Protein AF-A0AAW4WX88-F1 (afdb_monomer)

Foldseek 3Di:
DPDDVVVVLVVLLVVLVVLLVVCVVDVQAAEEDEAVLSLVSCCVPPVPSSVSLVVCVVVVRYHYHNPYNDPDDPPPDDD

Sequence (79 aa):
WLWPVRETRRKVARTVSNALALMDADPDFKYAMSSAQQYAWLEEDHPDIFKRMKQRIEEGRFIPVGGMWLECDNMIPSG

Organism: NCBI:txid39491

Solvent-accessible surface area (backbone atoms only — not comparable to full-atom values): 4765 Å² total; per-residue (Å²): 126,101,65,59,69,74,56,49,56,57,46,51,54,51,51,52,52,51,52,53,54,46,39,73,75,34,86,84,52,68,49,76,52,45,41,47,53,59,53,52,51,30,49,72,78,36,48,70,60,38,53,55,48,51,54,34,36,77,72,68,33,37,39,85,39,82,87,32,60,56,89,68,73,91,82,79,71,83,132

Radius of gyration: 13.66 Å; Cα contacts (8 Å, |Δi|>4): 73; chains: 1; bounding box: 37×27×31 Å

pLDDT: mean 91.2, std 5.53, range [70.0, 96.44]

Nearest PDB structures (foldseek):
  7ufu-assembly1_B  TM=9.943E-01  e=1.076E-09  Bifidobacterium longum
  7ufr-assembly1_D  TM=9.939E-01  e=2.037E-09  Bifidobacterium longum
  7ufs-assembly1_D  TM=9.870E-01  e=1.785E-08  Bifidobacterium longum
  7uft-assembly1_A  TM=9.805E-01  e=2.963E-07  Bifidobacterium longum
  7vqo-assembly1_A  TM=9.926E-01  e=1.128E-05  Thermochaetoides thermophila DSM 1495

Secondary structure (DSSP, 8-state):
--S-HHHHHHHHHHHHHHHHHHHHH-TT--EEEEEHHHHHHHHHH-HHHHHHHHHHHHTTSEEEEEEESS---SSS---

Mean predicted aligned error: 4.01 Å

InterPro domains:
  IPR000602 Glycoside hydrolase family 38, N-terminal domain [PF01074] (1-79)
  IPR011330 Glycoside hydrolase/deacetylase, beta/alpha-barrel [SSF88713] (1-78)
  IPR027291 Glycoside hydrolase 38, N-terminal domain superfamily [G3DSA:3.20.110.10] (1-79)

Structure (mmCIF, N/CA/C/O backbone):
data_AF-A0AAW4WX88-F1
#
_entry.id   AF-A0AAW4WX88-F1
#
loop_
_atom_site.group_PDB
_atom_site.id
_atom_site.type_symbol
_atom_site.label_atom_id
_atom_site.label_alt_id
_atom_site.label_comp_id
_atom_site.label_asym_id
_atom_site.label_entity_id
_atom_site.label_seq_id
_atom_site.pdbx_PDB_ins_code
_atom_site.Cartn_x
_atom_site.Cartn_y
_atom_site.Cartn_z
_atom_site.occupancy
_atom_site.B_iso_or_equiv
_atom_site.auth_seq_id
_atom_site.auth_comp_id
_atom_site.auth_asym_id
_atom_site.auth_atom_id
_atom_site.pdbx_PDB_model_num
ATOM 1 N N . TRP A 1 1 ? 14.325 -8.930 -9.415 1.00 75.12 1 TRP A N 1
ATOM 2 C CA . TRP A 1 1 ? 13.168 -9.758 -9.012 1.00 75.12 1 TRP A CA 1
ATOM 3 C C . TRP A 1 1 ? 13.037 -10.942 -9.970 1.00 75.12 1 TRP A C 1
ATOM 5 O O . TRP A 1 1 ? 13.223 -10.750 -11.160 1.00 75.12 1 TRP A O 1
ATOM 15 N N . LEU A 1 2 ? 12.714 -12.147 -9.489 1.00 89.56 2 LEU A N 1
ATOM 16 C CA . LEU A 1 2 ? 12.515 -13.367 -10.296 1.00 89.56 2 LEU A CA 1
ATOM 17 C C . LEU A 1 2 ? 11.180 -13.456 -11.082 1.00 89.56 2 LEU A C 1
ATOM 19 O O . LEU A 1 2 ? 10.779 -14.545 -11.479 1.00 89.56 2 LEU A O 1
ATOM 23 N N . TRP A 1 3 ? 10.451 -12.353 -11.283 1.00 93.44 3 TRP A N 1
ATOM 24 C CA . TRP A 1 3 ? 9.230 -12.335 -12.099 1.00 93.44 3 TRP A CA 1
ATOM 25 C C . TRP A 1 3 ? 8.983 -10.961 -12.735 1.00 93.44 3 TRP A C 1
ATOM 27 O O . TRP A 1 3 ? 9.507 -9.961 -12.238 1.00 93.44 3 TRP A O 1
ATOM 37 N N . PRO A 1 4 ? 8.176 -10.886 -13.810 1.00 92.69 4 PRO A N 1
ATOM 38 C CA . PRO A 1 4 ? 7.899 -9.624 -14.489 1.00 92.69 4 PRO A CA 1
ATOM 39 C C . PRO A 1 4 ? 6.992 -8.694 -13.669 1.00 92.69 4 PRO A C 1
ATOM 41 O O . PRO A 1 4 ? 6.172 -9.151 -12.875 1.00 92.69 4 PRO A O 1
ATOM 44 N N . VAL A 1 5 ? 7.049 -7.387 -13.942 1.00 89.31 5 VAL A N 1
ATOM 45 C CA . VAL A 1 5 ? 6.257 -6.346 -13.247 1.00 89.31 5 VAL A CA 1
ATOM 46 C C . VAL A 1 5 ? 4.749 -6.627 -13.256 1.00 89.31 5 VAL A C 1
ATOM 48 O O . VAL A 1 5 ? 4.077 -6.401 -12.252 1.00 89.31 5 VAL A O 1
ATOM 51 N N . ARG A 1 6 ? 4.214 -7.203 -14.342 1.00 89.62 6 ARG A N 1
ATOM 52 C CA . ARG A 1 6 ? 2.794 -7.600 -14.422 1.00 89.62 6 ARG A CA 1
ATOM 53 C C . ARG A 1 6 ? 2.381 -8.576 -13.312 1.00 89.62 6 ARG A C 1
ATOM 55 O O . ARG A 1 6 ? 1.248 -8.532 -12.848 1.00 89.62 6 ARG A O 1
ATOM 62 N N . GLU A 1 7 ? 3.295 -9.444 -12.873 1.00 92.69 7 GLU A N 1
ATOM 63 C CA . GLU A 1 7 ? 3.038 -10.347 -11.747 1.00 92.69 7 GLU A CA 1
ATOM 64 C C . GLU A 1 7 ? 3.107 -9.608 -10.412 1.00 92.69 7 GLU A C 1
ATOM 66 O O . GLU A 1 7 ? 2.362 -9.938 -9.493 1.00 92.69 7 GLU A O 1
ATOM 71 N N . THR A 1 8 ? 3.940 -8.570 -10.301 1.00 90.94 8 THR A N 1
ATOM 72 C CA . THR A 1 8 ? 3.958 -7.698 -9.120 1.00 90.94 8 THR A CA 1
ATOM 73 C C . THR A 1 8 ? 2.636 -6.950 -8.960 1.00 90.94 8 THR A C 1
ATOM 75 O O . THR A 1 8 ? 2.110 -6.965 -7.854 1.00 90.94 8 THR A O 1
ATOM 78 N N . ARG A 1 9 ? 2.032 -6.403 -10.030 1.00 92.69 9 ARG A N 1
ATOM 79 C CA . ARG A 1 9 ? 0.695 -5.761 -9.960 1.00 92.69 9 ARG A CA 1
ATOM 80 C C . ARG A 1 9 ? -0.358 -6.695 -9.348 1.00 92.69 9 ARG A C 1
ATOM 82 O O . ARG A 1 9 ? -1.005 -6.350 -8.362 1.00 92.69 9 ARG A O 1
ATOM 89 N N . ARG A 1 10 ? -0.433 -7.941 -9.834 1.00 91.81 10 ARG A N 1
ATOM 90 C CA . ARG A 1 10 ? -1.334 -8.976 -9.283 1.00 91.81 10 ARG A CA 1
ATOM 91 C C . A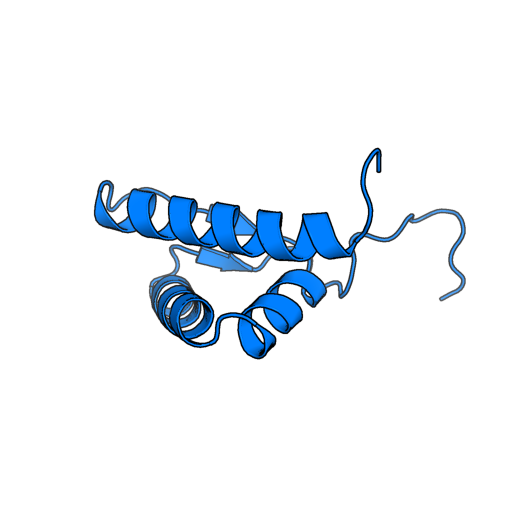RG A 1 10 ? -1.011 -9.334 -7.831 1.00 91.81 10 ARG A C 1
ATOM 93 O O . ARG A 1 10 ? -1.912 -9.559 -7.025 1.00 91.81 10 ARG A O 1
ATOM 100 N N . LYS A 1 11 ? 0.278 -9.415 -7.486 1.00 93.50 11 LYS A N 1
ATOM 101 C CA . LYS A 1 11 ? 0.716 -9.721 -6.118 1.00 93.50 11 LYS A CA 1
ATOM 102 C C . LYS A 1 11 ? 0.361 -8.602 -5.148 1.00 93.50 11 LYS A C 1
ATOM 104 O O . LYS A 1 11 ? -0.125 -8.919 -4.072 1.00 93.50 11 LYS A O 1
ATOM 109 N N . VAL A 1 12 ? 0.536 -7.341 -5.537 1.00 93.88 12 VAL A N 1
ATOM 110 C CA . VAL A 1 12 ? 0.145 -6.171 -4.739 1.00 93.88 12 VAL A CA 1
ATOM 111 C C . VAL A 1 12 ? -1.352 -6.224 -4.423 1.00 93.88 12 VAL A C 1
ATOM 113 O O . VAL A 1 12 ? -1.718 -6.160 -3.252 1.00 93.88 12 VAL A O 1
ATOM 116 N N . ALA A 1 13 ? -2.202 -6.454 -5.431 1.00 94.00 13 ALA A N 1
ATOM 117 C CA . ALA A 1 13 ? -3.648 -6.588 -5.240 1.00 94.00 13 ALA A CA 1
ATOM 118 C C . ALA A 1 13 ? -4.016 -7.678 -4.222 1.00 94.00 13 ALA A C 1
ATOM 120 O O . ALA A 1 13 ? -4.796 -7.443 -3.294 1.00 94.00 13 ALA A O 1
ATOM 121 N N . ARG A 1 14 ? -3.402 -8.861 -4.342 1.00 95.81 14 ARG A N 1
ATOM 122 C CA . ARG A 1 14 ? -3.618 -9.968 -3.401 1.00 95.81 14 ARG A CA 1
ATOM 123 C C . ARG A 1 14 ? -3.117 -9.648 -1.993 1.00 95.81 14 ARG A C 1
ATOM 125 O O . ARG A 1 14 ? -3.803 -9.959 -1.025 1.00 95.81 14 ARG A O 1
ATOM 132 N N . THR A 1 15 ? -1.940 -9.040 -1.868 1.00 95.75 15 THR A N 1
ATOM 133 C CA . THR A 1 15 ? -1.365 -8.671 -0.568 1.00 95.75 15 THR A CA 1
ATOM 134 C C . THR A 1 15 ? -2.259 -7.676 0.159 1.00 95.75 15 THR A C 1
ATOM 136 O O . THR A 1 15 ? -2.592 -7.907 1.318 1.00 95.75 15 THR A O 1
ATOM 139 N N . VAL A 1 16 ? -2.702 -6.616 -0.521 1.00 95.25 16 VAL A N 1
ATOM 140 C CA . VAL A 1 16 ? -3.572 -5.609 0.097 1.00 95.25 16 VAL A CA 1
ATOM 141 C C . VAL A 1 16 ? -4.941 -6.195 0.432 1.00 95.25 16 VAL A C 1
ATOM 143 O O . VAL A 1 16 ? -5.427 -5.974 1.534 1.00 95.25 16 VAL A O 1
ATOM 146 N N . SER A 1 17 ? -5.521 -7.030 -0.435 1.00 95.62 17 SER A N 1
ATOM 147 C CA . SER A 1 17 ? -6.780 -7.731 -0.125 1.00 95.62 17 SER A CA 1
ATOM 148 C C . SER A 1 17 ? -6.678 -8.578 1.145 1.00 95.62 17 SER A C 1
ATOM 150 O O . SER A 1 17 ? -7.557 -8.520 2.002 1.00 95.62 17 SER A O 1
ATOM 152 N N . ASN A 1 18 ? -5.587 -9.333 1.289 1.00 96.44 18 ASN A N 1
ATOM 153 C CA . ASN A 1 18 ? -5.354 -10.157 2.471 1.00 96.44 18 ASN A CA 1
ATOM 154 C C . ASN A 1 18 ? -5.131 -9.300 3.722 1.00 96.44 18 ASN A C 1
ATOM 156 O O . ASN A 1 18 ? -5.678 -9.617 4.772 1.00 96.44 18 ASN A O 1
ATOM 160 N N . ALA A 1 19 ? -4.368 -8.208 3.617 1.00 95.69 19 ALA A N 1
ATOM 161 C CA . ALA A 1 19 ? -4.164 -7.282 4.728 1.00 95.69 19 ALA A CA 1
ATOM 162 C C . ALA A 1 19 ? -5.492 -6.664 5.195 1.00 95.69 19 ALA A C 1
ATOM 164 O O . ALA A 1 19 ? -5.744 -6.601 6.393 1.00 95.69 19 ALA A O 1
ATOM 165 N N . LEU A 1 20 ? -6.371 -6.278 4.265 1.00 95.38 20 LEU A N 1
ATOM 166 C CA . LEU A 1 20 ? -7.706 -5.771 4.590 1.00 95.38 20 LEU A CA 1
ATOM 167 C C . LEU A 1 20 ? -8.575 -6.832 5.274 1.00 95.38 20 LEU A C 1
ATOM 169 O O . LEU A 1 20 ? -9.225 -6.524 6.266 1.00 95.38 20 LEU A O 1
ATOM 173 N N . ALA A 1 21 ? -8.553 -8.078 4.794 1.00 96.31 21 ALA A N 1
ATOM 174 C CA . ALA A 1 21 ? -9.284 -9.174 5.431 1.00 96.31 21 ALA A CA 1
ATOM 175 C C . ALA A 1 21 ? -8.766 -9.473 6.850 1.00 96.31 21 ALA A C 1
ATOM 177 O O . ALA A 1 21 ? -9.554 -9.735 7.755 1.00 96.31 21 ALA A O 1
ATOM 178 N N . LEU A 1 22 ? -7.451 -9.388 7.070 1.00 95.81 22 LEU A N 1
ATOM 179 C CA . LEU A 1 22 ? -6.862 -9.504 8.406 1.00 95.81 22 LEU A CA 1
ATOM 180 C C . LEU A 1 22 ? -7.292 -8.346 9.314 1.00 95.81 22 LEU A C 1
ATOM 182 O O . LEU A 1 22 ? -7.614 -8.581 10.472 1.00 95.81 22 LEU A O 1
ATOM 186 N N . MET A 1 23 ? -7.384 -7.122 8.785 1.00 95.38 23 MET A N 1
ATOM 187 C CA . MET A 1 23 ? -7.921 -5.977 9.531 1.00 95.38 23 MET A CA 1
ATOM 188 C C . MET A 1 23 ? -9.402 -6.137 9.893 1.00 95.38 23 MET A C 1
ATOM 190 O O . MET A 1 23 ? -9.835 -5.593 10.910 1.00 95.38 23 MET A O 1
ATOM 194 N N . ASP A 1 24 ? -10.185 -6.840 9.070 1.00 93.56 24 ASP A N 1
ATOM 195 C CA . ASP A 1 24 ? -11.584 -7.160 9.371 1.00 93.56 24 ASP A CA 1
ATOM 196 C C . ASP A 1 24 ? -11.686 -8.178 10.527 1.00 93.56 24 ASP A C 1
ATOM 198 O O . ASP A 1 24 ? -12.606 -8.094 11.338 1.00 93.56 24 ASP A O 1
ATOM 202 N N . ALA A 1 25 ? -10.745 -9.126 10.610 1.00 95.75 25 ALA A N 1
ATOM 203 C CA . ALA A 1 25 ? -10.739 -10.198 11.608 1.00 95.75 25 ALA A CA 1
ATOM 204 C C . ALA A 1 25 ? -10.108 -9.799 12.954 1.00 95.75 25 ALA A C 1
ATOM 206 O O . ALA A 1 25 ? -10.540 -10.279 14.000 1.00 95.75 25 ALA A O 1
ATOM 207 N N . ASP A 1 26 ? -9.092 -8.940 12.929 1.00 95.06 26 ASP A N 1
ATOM 208 C CA . ASP A 1 26 ? -8.352 -8.490 14.104 1.00 95.06 26 ASP A CA 1
ATOM 209 C C . ASP A 1 26 ? -8.314 -6.954 14.126 1.00 95.06 26 ASP A C 1
ATOM 211 O O . ASP A 1 26 ? -7.650 -6.369 13.267 1.00 95.06 26 ASP A O 1
ATOM 215 N N . PRO A 1 27 ? -9.001 -6.281 15.071 1.00 90.94 27 PRO A N 1
ATOM 216 C CA . PRO A 1 27 ? -9.006 -4.822 15.207 1.00 90.94 27 PRO A CA 1
ATOM 217 C C . PRO A 1 27 ? -7.636 -4.188 15.495 1.00 90.94 27 PRO A C 1
ATOM 219 O O . PRO A 1 27 ? -7.416 -3.038 15.109 1.00 90.94 27 PRO A O 1
ATOM 222 N N . ASP A 1 28 ? -6.705 -4.917 16.114 1.00 93.12 28 ASP A N 1
ATOM 223 C CA . ASP A 1 28 ? -5.392 -4.391 16.511 1.00 93.12 28 ASP A CA 1
ATOM 224 C C . ASP A 1 28 ? -4.341 -4.531 15.402 1.00 93.12 28 ASP A C 1
ATOM 226 O O . ASP A 1 28 ? -3.270 -3.914 15.457 1.00 93.12 28 ASP A O 1
ATOM 230 N N . PHE A 1 29 ? -4.650 -5.299 14.354 1.00 95.31 29 PHE A N 1
ATOM 231 C CA . PHE A 1 29 ? -3.754 -5.485 13.223 1.00 95.31 29 PHE A CA 1
ATOM 232 C C . PHE A 1 29 ? -3.470 -4.157 12.506 1.00 95.31 29 PHE A C 1
ATOM 234 O O . PHE A 1 29 ? -4.391 -3.440 12.088 1.00 95.31 29 PHE A O 1
ATOM 241 N N . LYS A 1 30 ? -2.176 -3.867 12.326 1.00 94.12 30 LYS A N 1
ATOM 242 C CA . LYS A 1 30 ? -1.647 -2.718 11.582 1.00 94.12 30 LYS A CA 1
ATOM 243 C C . LYS A 1 30 ? -0.747 -3.191 10.453 1.00 94.12 30 LYS A C 1
ATOM 245 O O . LYS A 1 30 ? 0.043 -4.116 10.625 1.00 94.12 30 LYS A O 1
ATOM 250 N N . TYR A 1 31 ? -0.830 -2.520 9.312 1.00 95.06 31 TYR A N 1
ATOM 251 C CA . TYR A 1 31 ? -0.035 -2.852 8.134 1.00 95.06 31 TYR A CA 1
ATOM 252 C C . TYR A 1 31 ? 0.662 -1.614 7.591 1.00 95.06 31 TYR A C 1
ATOM 254 O O . TYR A 1 31 ? 0.026 -0.574 7.440 1.00 95.06 31 TYR A O 1
ATOM 262 N N . ALA A 1 32 ? 1.952 -1.733 7.282 1.00 93.88 32 ALA A N 1
ATOM 263 C CA . ALA A 1 32 ? 2.742 -0.661 6.695 1.00 93.88 32 ALA A CA 1
ATOM 264 C C . ALA A 1 32 ? 3.214 -1.044 5.292 1.00 93.88 32 ALA A C 1
ATOM 266 O O . ALA A 1 32 ? 3.614 -2.186 5.057 1.00 93.88 32 ALA A O 1
ATOM 267 N N . MET A 1 33 ? 3.178 -0.087 4.367 1.00 91.94 33 MET A N 1
ATOM 268 C CA . MET A 1 33 ? 3.572 -0.302 2.975 1.00 91.94 33 MET A CA 1
ATOM 269 C C . MET A 1 33 ? 4.244 0.949 2.401 1.00 91.94 33 MET A C 1
ATOM 271 O O . MET A 1 33 ? 3.837 2.080 2.671 1.00 91.94 33 MET A O 1
ATOM 275 N N . SER A 1 34 ? 5.329 0.741 1.659 1.00 87.19 34 SER A N 1
ATOM 276 C CA . SER A 1 34 ? 6.374 1.751 1.458 1.00 87.19 34 SER A CA 1
ATOM 277 C C . SER A 1 34 ? 6.404 2.420 0.084 1.00 87.19 34 SER A C 1
ATOM 279 O O . SER A 1 34 ? 6.878 3.545 -0.039 1.00 87.19 34 SER A O 1
ATOM 281 N N . SER A 1 35 ? 5.925 1.744 -0.963 1.00 86.69 35 SER A N 1
ATOM 282 C CA . SER A 1 35 ? 6.049 2.230 -2.343 1.00 86.69 35 SER A CA 1
ATOM 283 C C . SER A 1 35 ? 4.750 2.855 -2.846 1.00 86.69 35 SER A C 1
ATOM 285 O O . SER A 1 35 ? 3.743 2.162 -3.007 1.00 86.69 35 SER A O 1
ATOM 287 N N . ALA A 1 36 ? 4.792 4.148 -3.189 1.00 86.69 36 ALA A N 1
ATOM 288 C CA . ALA A 1 36 ? 3.621 4.850 -3.717 1.00 86.69 36 ALA A CA 1
ATOM 289 C C . ALA A 1 36 ? 3.171 4.342 -5.100 1.00 86.69 36 ALA A C 1
ATOM 291 O O . ALA A 1 36 ? 1.975 4.321 -5.393 1.00 86.69 36 ALA A O 1
ATOM 292 N N . GLN A 1 37 ? 4.097 3.836 -5.922 1.00 91.06 37 GLN A N 1
ATOM 293 C CA . GLN A 1 37 ? 3.783 3.219 -7.216 1.00 91.06 37 GLN A CA 1
ATOM 294 C C . GLN A 1 37 ? 2.798 2.047 -7.085 1.00 91.06 37 GLN A C 1
ATOM 296 O O . GLN A 1 37 ? 1.962 1.832 -7.964 1.00 91.06 37 GLN A O 1
ATOM 301 N N . GLN A 1 38 ? 2.890 1.284 -5.995 1.00 90.50 38 GLN A N 1
ATOM 302 C CA . GLN A 1 38 ? 2.004 0.149 -5.751 1.00 90.50 38 GLN A CA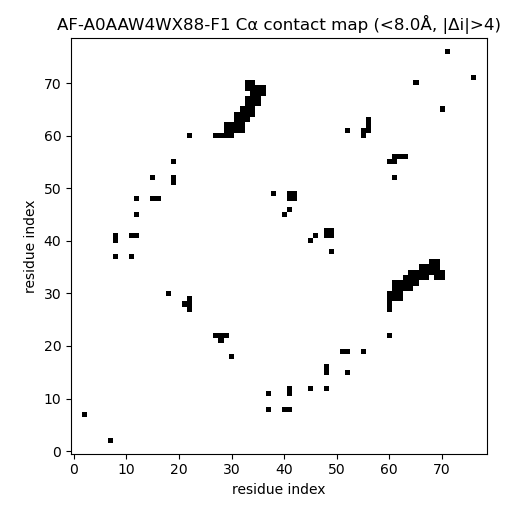 1
ATOM 303 C C . GLN A 1 38 ? 0.575 0.608 -5.415 1.00 90.50 38 GLN A C 1
ATOM 305 O O . GLN A 1 38 ? -0.379 -0.066 -5.797 1.00 90.50 38 GLN A O 1
ATOM 310 N N . TYR A 1 39 ? 0.415 1.774 -4.777 1.00 91.19 39 TYR A N 1
ATOM 311 C CA . TYR A 1 39 ? -0.894 2.401 -4.571 1.00 91.19 39 TYR A CA 1
ATOM 312 C C . TYR A 1 39 ? -1.508 2.888 -5.882 1.00 91.19 39 TYR A C 1
ATOM 314 O O . TYR A 1 39 ? -2.688 2.649 -6.109 1.00 91.19 39 TYR A O 1
ATOM 322 N N . ALA A 1 40 ? -0.708 3.491 -6.766 1.00 92.12 40 ALA A N 1
ATOM 323 C CA . ALA A 1 40 ? -1.180 3.927 -8.080 1.00 92.12 40 ALA A CA 1
ATOM 324 C C . ALA A 1 40 ? -1.712 2.747 -8.913 1.00 92.12 40 ALA A C 1
ATOM 326 O O . ALA A 1 40 ? -2.798 2.820 -9.477 1.00 92.12 40 ALA A O 1
ATOM 327 N N . TRP A 1 41 ? -1.006 1.609 -8.919 1.00 93.94 41 TRP A N 1
ATOM 328 C CA . TRP A 1 41 ? -1.499 0.402 -9.597 1.00 93.94 41 TRP A CA 1
ATOM 329 C C . TRP A 1 41 ? -2.791 -0.145 -8.988 1.00 93.94 41 TRP A C 1
ATOM 331 O O . TRP A 1 41 ? -3.634 -0.653 -9.719 1.00 93.94 41 TRP A O 1
ATOM 341 N N . LEU A 1 42 ? -2.959 -0.049 -7.667 1.00 93.31 42 LEU A N 1
ATOM 342 C CA . LEU A 1 42 ? -4.209 -0.430 -7.010 1.00 93.31 42 LEU A CA 1
ATOM 343 C C . LEU A 1 42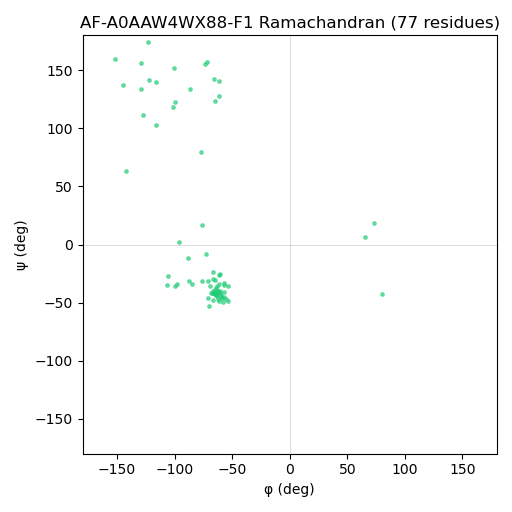 ? -5.362 0.493 -7.394 1.00 93.31 42 LEU A C 1
ATOM 345 O O . LEU A 1 42 ? -6.458 0.001 -7.629 1.00 93.31 42 LEU A O 1
ATOM 349 N N . GLU A 1 43 ? -5.130 1.803 -7.464 1.00 94.81 43 GLU A N 1
ATOM 350 C CA . GLU A 1 43 ? -6.147 2.768 -7.885 1.00 94.81 43 GLU A CA 1
ATOM 351 C C . GLU A 1 43 ? -6.594 2.534 -9.335 1.00 94.81 43 GLU A C 1
ATOM 353 O O . GLU A 1 43 ? -7.790 2.583 -9.617 1.00 94.81 43 GLU A O 1
ATOM 358 N N . GLU A 1 44 ? -5.651 2.220 -10.228 1.00 94.25 44 GLU A N 1
ATOM 359 C CA . GLU A 1 44 ? -5.921 1.912 -11.637 1.00 94.25 44 GLU A CA 1
ATOM 360 C C . GLU A 1 44 ? -6.638 0.565 -11.832 1.00 94.25 44 GLU A C 1
ATOM 362 O O . GLU A 1 44 ? -7.665 0.502 -12.507 1.00 94.25 44 GLU A O 1
ATOM 367 N N . ASP A 1 45 ? -6.091 -0.521 -11.272 1.00 94.88 45 ASP A N 1
ATOM 368 C CA . ASP A 1 45 ? -6.537 -1.889 -11.580 1.00 94.88 45 ASP A CA 1
ATOM 369 C C . ASP A 1 45 ? -7.699 -2.354 -10.688 1.00 94.88 45 ASP A C 1
ATOM 371 O O . ASP A 1 45 ? -8.517 -3.176 -11.105 1.00 94.88 45 ASP A O 1
ATOM 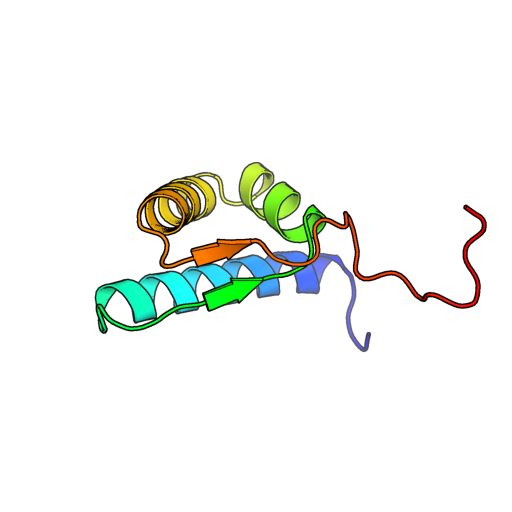375 N N . HIS A 1 46 ? -7.746 -1.874 -9.442 1.00 95.19 46 HIS A N 1
ATOM 376 C CA . HIS A 1 46 ? -8.634 -2.364 -8.384 1.00 95.19 46 HIS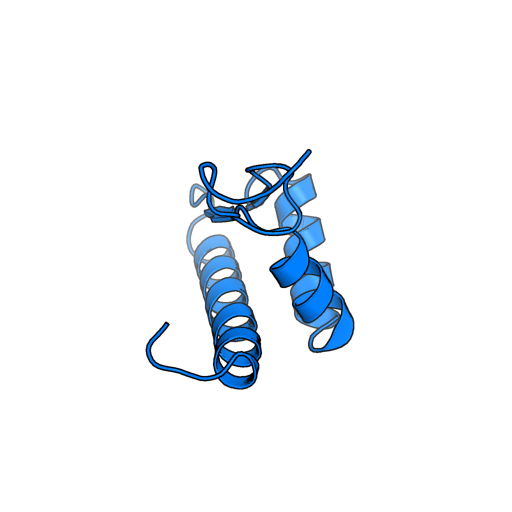 A CA 1
ATOM 377 C C . HIS A 1 46 ? -9.169 -1.216 -7.501 1.00 95.19 46 HIS A C 1
ATOM 379 O O . HIS A 1 46 ? -8.891 -1.160 -6.292 1.00 95.19 46 HIS A O 1
ATOM 385 N N . PRO A 1 47 ? -9.950 -0.282 -8.079 1.00 95.00 47 PRO A N 1
ATOM 386 C CA . PRO A 1 47 ? -10.419 0.914 -7.375 1.00 95.00 47 PRO A CA 1
ATOM 387 C C . PRO A 1 47 ? -11.283 0.598 -6.140 1.00 95.00 47 PRO A C 1
ATOM 389 O O . PRO A 1 47 ? -11.341 1.390 -5.195 1.00 95.00 47 PRO A O 1
ATOM 392 N N . ASP A 1 48 ? -11.934 -0.566 -6.107 1.00 94.75 48 ASP A N 1
ATOM 393 C CA . ASP A 1 48 ? -12.703 -1.075 -4.971 1.00 94.75 48 ASP A CA 1
ATOM 394 C C . ASP A 1 48 ? -11.807 -1.402 -3.762 1.00 94.75 48 ASP A C 1
ATOM 396 O O . ASP A 1 48 ? -12.079 -0.950 -2.644 1.00 94.75 48 ASP A O 1
ATOM 400 N N . ILE A 1 49 ? -10.698 -2.115 -3.991 1.00 95.06 49 ILE A N 1
ATOM 401 C CA . ILE A 1 49 ? -9.691 -2.424 -2.967 1.00 95.06 49 ILE A CA 1
ATOM 402 C C . ILE A 1 49 ? -9.038 -1.128 -2.487 1.00 95.06 49 ILE A C 1
ATOM 404 O O . ILE A 1 49 ? -8.888 -0.913 -1.283 1.00 95.06 49 ILE A O 1
ATOM 408 N N . PHE A 1 50 ? -8.699 -0.235 -3.417 1.00 95.62 50 PHE A N 1
ATOM 409 C CA . PHE A 1 50 ? -8.080 1.048 -3.101 1.00 95.62 50 PHE A CA 1
ATOM 410 C C . PHE A 1 50 ? -8.970 1.927 -2.210 1.00 95.62 50 PHE A C 1
ATOM 412 O O . PHE A 1 50 ? -8.491 2.534 -1.250 1.00 95.62 50 PHE A O 1
ATOM 419 N N . LYS A 1 51 ? -10.285 1.955 -2.460 1.00 96.31 51 LYS A N 1
ATOM 420 C CA . LYS A 1 51 ? -11.240 2.686 -1.616 1.00 96.31 51 LYS A CA 1
ATOM 421 C C . LYS A 1 51 ? -11.289 2.133 -0.190 1.00 96.31 51 LYS A C 1
ATOM 423 O O . LYS A 1 51 ? -11.259 2.915 0.758 1.00 96.31 51 LYS A O 1
ATOM 428 N N . ARG A 1 52 ? -11.328 0.805 -0.028 1.00 95.62 52 ARG A N 1
ATOM 429 C CA . ARG A 1 52 ? -11.286 0.160 1.299 1.00 95.62 52 ARG A CA 1
ATOM 430 C C . ARG A 1 52 ? -9.970 0.440 2.020 1.00 95.62 52 ARG A C 1
ATOM 432 O O . ARG A 1 52 ? -9.972 0.735 3.209 1.00 95.62 52 ARG A O 1
ATOM 439 N N . MET A 1 53 ? -8.853 0.396 1.298 1.00 95.31 53 MET A N 1
ATOM 440 C CA . MET A 1 53 ? -7.545 0.758 1.837 1.00 95.31 53 MET A CA 1
ATOM 441 C C . MET A 1 53 ? -7.535 2.198 2.359 1.00 95.31 53 MET A C 1
ATOM 443 O O . MET A 1 53 ? -7.105 2.408 3.487 1.00 95.31 53 MET A O 1
ATOM 447 N N . LYS A 1 54 ? -8.075 3.170 1.606 1.00 95.00 54 LYS A N 1
ATOM 448 C CA . LYS A 1 54 ? -8.185 4.569 2.061 1.00 95.00 54 LYS A CA 1
ATOM 449 C C . LYS A 1 54 ? -8.964 4.713 3.372 1.00 95.00 54 LYS A C 1
ATOM 451 O O . LYS A 1 54 ? -8.500 5.418 4.260 1.00 95.00 54 LYS A O 1
ATOM 456 N N . GLN A 1 55 ? -10.062 3.978 3.544 1.00 95.69 55 GLN A N 1
ATOM 457 C CA . GLN A 1 55 ? -10.794 3.955 4.820 1.00 95.69 55 GLN A CA 1
ATOM 458 C C . GLN A 1 55 ? -9.911 3.453 5.974 1.00 95.69 55 GLN A C 1
ATOM 460 O O . GLN A 1 55 ? -9.837 4.083 7.024 1.00 95.69 55 GLN A O 1
ATOM 465 N N . ARG A 1 56 ? -9.157 2.366 5.763 1.00 94.25 56 ARG A N 1
ATOM 466 C CA . ARG A 1 56 ? -8.224 1.839 6.778 1.00 94.25 56 ARG A CA 1
ATOM 467 C C . ARG A 1 56 ? -7.040 2.772 7.065 1.00 94.25 56 ARG A C 1
ATOM 469 O O . ARG A 1 56 ? -6.462 2.687 8.149 1.00 94.25 56 ARG A O 1
ATOM 476 N N . ILE A 1 57 ? -6.673 3.646 6.124 1.00 94.38 57 ILE A N 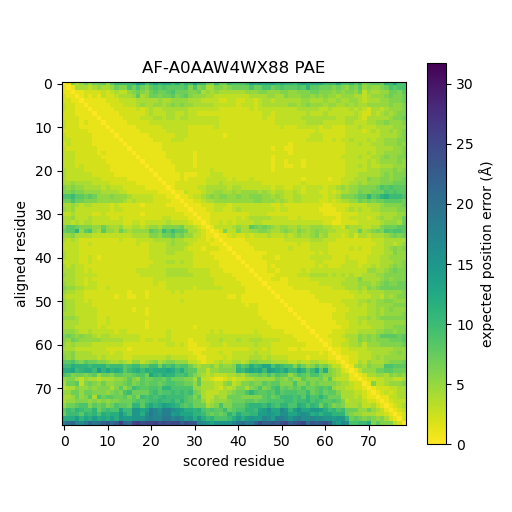1
ATOM 477 C CA . ILE A 1 57 ? -5.675 4.707 6.338 1.00 94.38 57 ILE A CA 1
ATOM 478 C C . ILE A 1 57 ? -6.240 5.789 7.263 1.00 94.38 57 ILE A C 1
ATOM 480 O O . ILE A 1 57 ? -5.565 6.176 8.213 1.00 94.38 57 ILE A O 1
ATOM 484 N N . GLU A 1 58 ? -7.473 6.243 7.029 1.00 94.50 58 GLU A N 1
ATOM 485 C CA . GLU A 1 58 ? -8.146 7.237 7.885 1.00 94.50 58 GLU A CA 1
ATOM 486 C C . GLU A 1 58 ? -8.332 6.728 9.324 1.00 94.50 58 GLU A C 1
ATOM 488 O O . GLU A 1 58 ? -8.196 7.487 10.279 1.00 94.50 58 GLU A O 1
ATOM 493 N N . GLU A 1 59 ? -8.552 5.422 9.490 1.00 93.75 59 GLU A N 1
ATOM 494 C CA . GLU A 1 59 ? -8.593 4.747 10.794 1.00 93.75 59 GLU A CA 1
ATOM 495 C C . GLU A 1 59 ? -7.206 4.588 11.458 1.00 93.75 59 GLU A C 1
ATOM 497 O O . GLU A 1 59 ? -7.114 4.143 12.602 1.00 93.75 59 GLU A O 1
ATOM 502 N N . GLY A 1 60 ? -6.110 4.897 10.756 1.00 93.56 60 GLY A N 1
ATOM 503 C CA . GLY A 1 60 ? -4.739 4.740 11.257 1.00 93.56 60 GLY A CA 1
ATOM 504 C C . GLY A 1 60 ? -4.250 3.288 11.338 1.00 93.56 60 GLY A C 1
ATOM 505 O O . GLY A 1 60 ? -3.291 2.989 12.056 1.00 93.56 60 GLY A O 1
ATOM 506 N N . ARG A 1 61 ? -4.908 2.367 10.625 1.00 93.81 61 ARG A N 1
ATOM 507 C CA . ARG A 1 61 ? -4.609 0.923 10.644 1.00 93.81 61 ARG A CA 1
ATOM 508 C C . ARG A 1 61 ? -3.742 0.493 9.471 1.00 93.81 61 ARG A C 1
ATOM 510 O O . ARG A 1 61 ? -2.890 -0.386 9.602 1.00 93.81 61 ARG A O 1
ATOM 517 N N . PHE A 1 62 ? -3.933 1.140 8.331 1.00 94.81 62 PHE A N 1
ATOM 518 C CA . PHE A 1 62 ? -3.044 1.042 7.187 1.00 94.81 62 PHE A CA 1
ATOM 519 C C . PHE A 1 62 ? -2.131 2.270 7.175 1.00 94.81 62 PHE A C 1
ATOM 521 O O . PHE A 1 62 ? -2.610 3.399 7.168 1.00 94.81 62 PHE A O 1
ATOM 528 N N . ILE A 1 63 ? -0.819 2.057 7.192 1.00 94.56 63 ILE A N 1
ATOM 529 C CA . ILE A 1 63 ? 0.179 3.106 7.400 1.00 94.56 63 ILE A CA 1
ATOM 530 C C . ILE A 1 63 ? 1.031 3.231 6.131 1.00 94.56 63 ILE A C 1
ATOM 532 O O . ILE A 1 63 ? 1.915 2.401 5.893 1.00 94.56 63 ILE A O 1
ATOM 536 N N . PRO A 1 64 ? 0.802 4.258 5.298 1.00 90.44 64 PRO A N 1
ATOM 537 C CA . PRO A 1 64 ? 1.723 4.590 4.223 1.00 90.44 64 PRO A CA 1
ATOM 538 C C . PRO A 1 64 ? 3.059 5.035 4.826 1.00 90.44 64 PRO A C 1
ATOM 540 O O . PRO A 1 64 ? 3.103 5.961 5.634 1.00 90.44 64 PRO A O 1
ATOM 543 N N . VAL A 1 65 ? 4.149 4.371 4.453 1.00 89.25 65 VAL A N 1
ATOM 544 C CA . VAL A 1 65 ? 5.509 4.687 4.918 1.00 89.25 65 VAL A CA 1
ATOM 545 C C . VAL A 1 65 ? 6.431 4.959 3.730 1.00 89.25 65 VAL A C 1
ATOM 547 O O . VAL A 1 65 ? 6.027 4.826 2.580 1.00 89.25 65 VAL A O 1
ATOM 550 N N . GLY A 1 66 ? 7.669 5.381 3.985 1.00 82.25 66 GLY A N 1
ATOM 551 C CA . GLY A 1 66 ? 8.696 5.573 2.955 1.00 82.25 66 GLY A CA 1
ATOM 552 C C . GLY A 1 66 ? 8.587 6.886 2.175 1.00 82.25 66 GLY A C 1
ATOM 553 O O . GLY A 1 66 ? 9.603 7.534 1.967 1.00 82.25 66 GLY A O 1
ATOM 554 N N . GLY A 1 67 ? 7.386 7.308 1.766 1.00 78.12 67 GLY A N 1
ATOM 555 C CA . GLY A 1 67 ? 7.169 8.585 1.062 1.00 78.12 67 GLY A CA 1
ATOM 556 C C . GLY A 1 67 ? 7.823 8.680 -0.327 1.00 78.12 67 GLY A C 1
ATOM 557 O O . GLY A 1 67 ? 7.786 9.736 -0.952 1.00 78.12 67 GLY A O 1
ATOM 558 N N . MET A 1 68 ? 8.403 7.583 -0.821 1.00 81.25 68 MET A N 1
ATOM 559 C CA . MET A 1 68 ? 9.057 7.492 -2.124 1.00 81.25 68 MET A CA 1
ATOM 560 C C . MET A 1 68 ? 8.132 6.825 -3.147 1.00 81.25 68 MET A C 1
ATOM 562 O O . MET A 1 68 ? 7.292 5.983 -2.815 1.00 81.25 68 MET A O 1
ATOM 566 N N . TRP A 1 69 ? 8.308 7.167 -4.426 1.00 82.44 69 TRP A N 1
ATOM 567 C CA . TRP A 1 69 ? 7.571 6.513 -5.512 1.00 82.44 69 TRP A CA 1
ATOM 568 C C . TRP A 1 69 ? 7.906 5.016 -5.590 1.00 82.44 69 TRP A C 1
ATOM 570 O O . TRP A 1 69 ? 7.028 4.147 -5.614 1.00 82.44 69 TRP A O 1
ATOM 580 N N . LEU A 1 70 ? 9.199 4.717 -5.535 1.00 81.12 70 LEU A N 1
ATOM 581 C CA . LEU A 1 70 ? 9.781 3.383 -5.491 1.00 81.12 70 LEU A CA 1
ATOM 582 C C . LEU A 1 70 ? 10.775 3.321 -4.333 1.00 81.12 70 LEU A C 1
ATOM 584 O O . LEU A 1 70 ? 11.347 4.338 -3.952 1.00 81.12 70 LEU A O 1
ATOM 588 N N . GLU A 1 71 ? 11.028 2.121 -3.826 1.00 84.75 71 GLU A N 1
ATOM 589 C CA . GLU A 1 71 ? 12.197 1.863 -2.983 1.00 84.75 71 GLU A CA 1
ATOM 590 C C . GLU A 1 71 ? 13.428 1.757 -3.893 1.00 84.75 71 GLU A C 1
ATOM 592 O O . GLU A 1 71 ? 13.812 0.666 -4.319 1.00 84.75 71 GLU A O 1
ATOM 597 N N . CYS A 1 72 ? 13.967 2.905 -4.308 1.00 82.94 72 CYS A N 1
ATOM 598 C CA . CYS A 1 72 ? 15.122 2.956 -5.196 1.00 82.94 72 CYS A CA 1
ATOM 599 C C . CYS A 1 72 ? 16.419 2.566 -4.475 1.00 82.94 72 CYS A C 1
ATOM 601 O O . CYS A 1 72 ? 16.552 2.676 -3.258 1.00 82.94 72 CYS A O 1
ATOM 603 N N . ASP A 1 73 ? 17.385 2.096 -5.263 1.00 84.69 73 ASP A N 1
ATOM 604 C CA . ASP A 1 73 ? 18.764 1.953 -4.810 1.00 84.69 73 ASP A CA 1
ATOM 605 C C . ASP A 1 73 ? 19.333 3.331 -4.431 1.00 84.69 73 ASP A C 1
ATOM 607 O O . ASP A 1 73 ? 19.060 4.309 -5.118 1.00 84.69 73 ASP A O 1
ATOM 611 N N . ASN A 1 74 ? 20.121 3.419 -3.358 1.00 85.25 74 ASN A N 1
ATOM 612 C CA . ASN A 1 74 ? 20.647 4.698 -2.860 1.00 85.25 74 ASN A CA 1
ATOM 613 C C . ASN A 1 74 ? 22.069 5.025 -3.355 1.00 85.25 74 ASN A C 1
ATOM 615 O O . ASN A 1 74 ? 22.633 6.032 -2.936 1.00 85.25 74 ASN A O 1
ATOM 619 N N . MET A 1 75 ? 22.678 4.181 -4.192 1.00 86.62 75 MET A N 1
ATOM 620 C CA . MET A 1 75 ? 24.083 4.305 -4.605 1.00 86.62 75 MET A CA 1
ATOM 621 C C . MET A 1 75 ? 24.238 4.790 -6.048 1.00 86.62 75 MET A C 1
ATOM 623 O O . MET A 1 75 ? 25.202 5.481 -6.364 1.00 86.62 75 MET A O 1
ATOM 627 N N . ILE A 1 76 ? 23.325 4.393 -6.934 1.00 86.38 76 ILE A N 1
ATOM 628 C CA . ILE A 1 76 ? 23.440 4.610 -8.385 1.00 86.38 76 ILE A CA 1
ATOM 629 C C . IL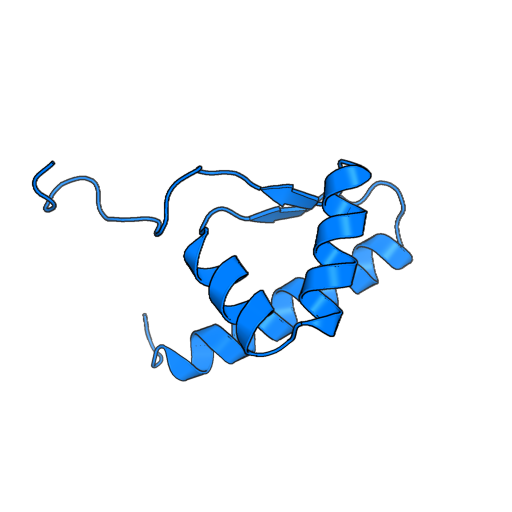E A 1 76 ? 22.633 5.815 -8.911 1.00 86.38 76 ILE A C 1
ATOM 631 O O . ILE A 1 76 ? 23.106 6.454 -9.855 1.00 86.38 76 ILE A O 1
ATOM 635 N N . PRO A 1 77 ? 21.438 6.155 -8.388 1.00 80.06 77 PRO A N 1
ATOM 636 C CA . PRO A 1 77 ? 20.661 7.266 -8.936 1.00 80.06 77 PRO A CA 1
ATOM 637 C C . PRO A 1 77 ? 21.333 8.628 -8.735 1.00 80.06 77 PRO A C 1
ATOM 639 O O . PRO A 1 77 ? 21.898 8.906 -7.680 1.00 80.06 77 PRO A O 1
ATOM 642 N N . SER A 1 78 ? 21.211 9.505 -9.732 1.00 79.94 78 SER A N 1
ATOM 643 C CA . SER A 1 78 ? 21.508 10.933 -9.587 1.00 79.94 78 SER A CA 1
ATOM 644 C C . SER A 1 78 ? 20.270 11.676 -9.079 1.00 79.94 78 SER A C 1
ATOM 646 O O . SER A 1 78 ? 19.177 11.446 -9.604 1.00 79.94 78 SER A O 1
ATOM 648 N N . GLY A 1 79 ? 20.454 12.540 -8.076 1.00 70.00 79 GLY A N 1
ATOM 649 C CA . GLY A 1 79 ? 19.413 13.415 -7.517 1.00 70.00 79 GLY A CA 1
ATOM 650 C C . GLY A 1 79 ? 19.17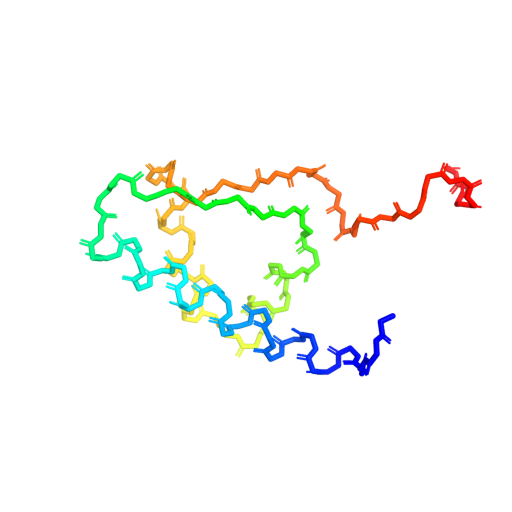7 14.690 -8.312 1.00 70.00 79 GLY A C 1
ATOM 651 O O . GLY A 1 79 ? 20.087 15.088 -9.076 1.00 70.00 79 GLY A O 1
#

=== Feature glossary ===
A reading guide for the features in this record.

Start from the sequence.

  · This is the polypeptide sequence — one letter per residue, N-terminus first. Length ranges from a few dozen residues for small domains to over a thousand for large multi-domain proteins.

Fold it, and you get atomic coordinates and the backbone conformation that goes with them.

  · Structure coordinates are given as an mmCIF _atom_site loop: one row per atom with element, residue name, chain id, sequence number, and x/y/z position in Å. Only the four main-chain atoms per residue are included here; side chains are omitted to keep the record compact.

  · Backbone dihedral angles. Every residue except chain termini has a φ (preceding-C → N → Cα → C) and a ψ (N → Cα → C → next-N). They are reported in degrees following the IUPAC sign convention. Secondary structure is essentially a statement about which (φ, ψ) basin each residue occupies.

  · The SS8 string is DSSP's per-residue secondary-structure call. α-helix (H) means an i→i+4 H-bond ladder; β-strand (E) means the residue participates in a β-sheet; 3₁₀ (G) and π (I) are tighter and wider helices; T/S are turns/bends; '-' is loop.

  · SS3 is a coarse helix/strand/coil call (letters a/b/c) made by the P-SEA algorithm from inter-Cα distances and dihedrals. It is less detailed than DSSP but needs only Cα positions.

Summarize the fold with a handful of shape descriptors and a per-residue structural alphabet.

  · Radius of gyration (Rg) is the root-mean-square distance of Cα atoms from their centroid — a single number for overall size and compactness. A globular domain of N residues has Rg ≈ 2.2·N^0.38 Å; an extended or disordered chain has a much larger Rg. The Cα contact count is the number of residue pairs whose Cα atoms are within 8 Å and are more than four positions apart in sequence — a standard proxy for tertiary packing density. The bounding box is the smallest axis-aligned box enclosing all Cα atoms.

  · The Foldseek 3Di string encodes local tertiary geometry as a 20-letter alphabet — one character per residue — derived from the relative positions of nearby Cα atoms. Unlike the amino-acid sequence, 3Di is a direct function of the 3D structure, so two proteins with the same fold have similar 3Di strings even at low sequence identity.

  · Solvent-accessible surface area (SASA) is the area in Å² traced out by the centre of a 1.4 Å probe sphere (a water molecule) rolled over the protein's van der Waals surface (Shrake–Rupley / Lee–Richards construction). Buried residues have near-zero SASA; fully exposed residues can exceed 200 Å². The total SASA scales roughly with the number of surface residues.

Ask how reliable the model is.

  · pLDDT (predicted Local 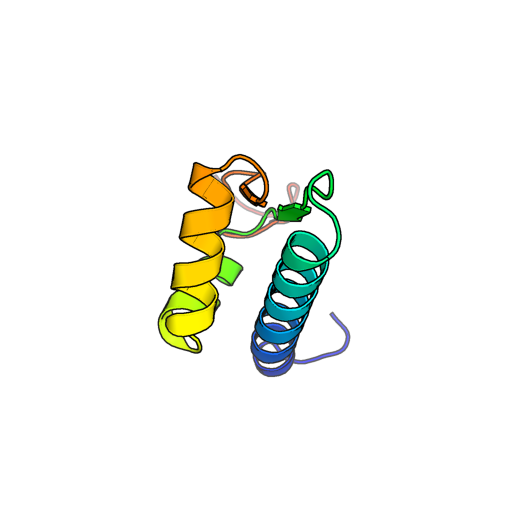Distance Difference Test) is AlphaFold's per-residue confidence score, ranging from 0 to 100. Values above 90 indicate high confidence (typically well-packed cores); 70–90 is confident; 50–70 low confidence; below 50 usually means the region is disordered or the prediction is unreliable there. AlphaFold stores pLDDT in the mmCIF B-factor column.

  · B-factor (Debye–Waller factor) reflects atomic displacement in the crystal lattice. It is an experimental observable (units Å²), not a prediction; low values mean the atom is pinned down, high values mean it moves or is heterogeneous across the crystal.

  · Predicted Aligned Error (PAE) is an AlphaFold confidence matrix: entry (i, j) is the expected error in the position of residue j, in ångströms, when the prediction is superimposed on the true structure at residue i. Low PAE within a block of residues means that block is internally rigid and well-predicted; high PAE between two blocks means their relative placement is uncertain even if each block individually is confident.

Place it in context: what it resembles, what it is annotated as, and how it looks.

  · Nearest PDB neighbors are the top structural matches found by Foldseek when searching this structure against the entire Protein Data Bank. Each hit reports a TM-score (0 to 1; >0.5 almost always implies the same fold) and an E-value. These are *structural* homologs — they may share no detectable sequence similarity.

  · Functional annotations link the protein to curated databases. InterPro entries identify conserved domains and families by matching the sequence against member-database signatures (Pfam, PROSITE, CDD, …). Gene Ontology (GO) terms describe molecular function, biological process, and cellular component in a controlled vocabulary. CATH places the structure in a hierarchical fold classification (Class/Architecture/Topology/Homologous-superfamily). The organism is the source species.

  · Three diagnostic plots accompany the record. The Cα contact map visualizes the tertiary structure as a 2D adjacency matrix (8 Å cutoff, sequence-local contacts suppressed). The Ramachandran plot shows the distribution of backbone (φ, ψ) torsions, with points in the α and β basins reflecting secondary structure content. The PAE plot shows AlphaFold's inter-residue confidence as a color matrix.

  · Six rendered views show the 3D structure from the faces of a cube — i.e. along ±x, ±y, ±z. Rendering representation is drawn randomly per protein from cartoon (secondary-structure ribbons), sticks (backbone bonds), or molecular surface; coloring is either N→C rainbow (blue at the N-terminus through red at the C-terminus) or one color per chain.